Protein AF-A0AAW9W9G6-F1 (afdb_monomer_lite)

Foldseek 3Di:
DWDWDQDPNFIKIKDKAADPPDWDQDPVRDIDGTDIDIGGDDDCADVQEDAEPVNVVVVCVVPVPDRHHYPDDYDPPPPD

Radius of gyration: 17.84 Å; chains: 1; bounding box: 34×22×44 Å

Secondary structure (DSSP, 8-state):
-EEEEEETTEEEEEEEE--TT-EEE-TTS-EEESEEEEEE--PPPBTTEESSHHHHHHHHHH-TTS--EESS----TT--

Organism: Streptococcus pneumoniae (NCBI:txid1313)

Sequence (80 aa):
SIEEEIIENKKIFKIHADTPELVVRKKDGSLSKGFDYYMERVIPHDGDIYYDFKDLISAMTSNPTGTFILGRDISSRNVK

Structure (mmCIF, N/CA/C/O backbone):
data_AF-A0AAW9W9G6-F1
#
_entry.id   AF-A0AAW9W9G6-F1
#
loop_
_atom_site.group_PDB
_atom_site.id
_atom_site.type_symbol
_atom_site.label_atom_id
_atom_site.label_alt_id
_atom_site.label_comp_id
_atom_site.label_asym_id
_atom_site.label_entity_id
_atom_site.label_seq_id
_atom_site.pdbx_PDB_ins_code
_atom_site.Cartn_x
_atom_site.Cartn_y
_atom_site.Cartn_z
_atom_site.occupancy
_atom_site.B_iso_or_equiv
_atom_site.auth_seq_id
_atom_site.auth_comp_id
_atom_site.auth_asym_id
_atom_site.auth_atom_id
_atom_site.pdbx_PDB_model_num
ATOM 1 N N . SER A 1 1 ? 14.737 -9.356 -11.450 1.00 88.88 1 SER A N 1
ATOM 2 C CA . SER A 1 1 ? 15.047 -9.579 -10.022 1.00 88.88 1 SER A CA 1
ATOM 3 C C . SER A 1 1 ? 14.093 -8.762 -9.160 1.00 88.88 1 SER A C 1
ATOM 5 O O . SER A 1 1 ? 13.362 -7.936 -9.699 1.00 88.88 1 SER A O 1
ATOM 7 N N . ILE A 1 2 ? 14.056 -9.012 -7.849 1.00 89.81 2 ILE A N 1
ATOM 8 C CA . ILE A 1 2 ? 13.392 -8.140 -6.869 1.00 89.81 2 ILE A CA 1
ATOM 9 C C . ILE A 1 2 ? 14.445 -7.753 -5.834 1.00 89.81 2 ILE A C 1
ATOM 11 O O . ILE A 1 2 ? 15.117 -8.634 -5.300 1.00 89.81 2 ILE A O 1
ATOM 15 N N . GLU A 1 3 ? 14.589 -6.458 -5.580 1.00 92.75 3 GLU A N 1
ATOM 16 C CA . GLU A 1 3 ? 15.582 -5.874 -4.676 1.00 92.75 3 GLU A CA 1
ATOM 17 C C . GLU A 1 3 ? 14.896 -4.906 -3.699 1.00 92.75 3 GLU A C 1
ATOM 19 O O . GLU A 1 3 ? 13.874 -4.301 -4.029 1.00 92.75 3 GLU A O 1
ATOM 24 N N . GLU A 1 4 ? 15.428 -4.781 -2.479 1.00 89.25 4 GLU A N 1
ATOM 25 C CA . GLU A 1 4 ? 14.950 -3.816 -1.480 1.00 89.25 4 GLU A CA 1
ATOM 26 C C . GLU A 1 4 ? 15.844 -2.573 -1.470 1.00 89.25 4 GLU A C 1
ATOM 28 O O . GLU A 1 4 ? 17.061 -2.675 -1.316 1.00 89.25 4 GLU A O 1
ATOM 33 N N . GLU A 1 5 ? 15.229 -1.396 -1.569 1.00 90.31 5 GLU A N 1
ATOM 34 C CA . GLU A 1 5 ? 15.901 -0.099 -1.495 1.00 90.31 5 GLU A CA 1
ATOM 35 C C . GLU A 1 5 ? 15.229 0.804 -0.449 1.00 90.31 5 GLU A C 1
ATOM 37 O O . GLU A 1 5 ? 14.050 0.648 -0.118 1.00 90.31 5 GLU A O 1
ATOM 42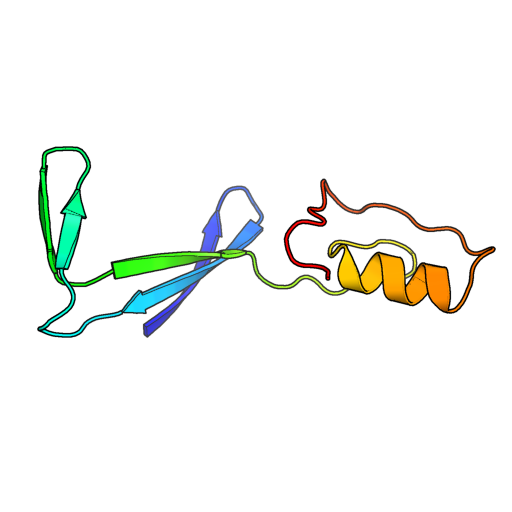 N N . ILE A 1 6 ? 15.983 1.767 0.088 1.00 87.12 6 ILE A N 1
ATOM 43 C CA . ILE A 1 6 ? 15.448 2.818 0.961 1.00 87.12 6 ILE A CA 1
ATOM 44 C C . ILE A 1 6 ? 15.498 4.138 0.194 1.00 87.12 6 ILE A C 1
ATOM 46 O O . ILE A 1 6 ? 16.580 4.639 -0.102 1.00 87.12 6 ILE A O 1
ATOM 50 N N . ILE A 1 7 ? 14.330 4.711 -0.094 1.00 83.44 7 ILE A N 1
ATOM 51 C CA . ILE A 1 7 ? 14.179 6.010 -0.762 1.00 83.44 7 ILE A CA 1
ATOM 52 C C . ILE A 1 7 ? 13.355 6.902 0.164 1.00 83.44 7 ILE A C 1
ATOM 54 O O . ILE A 1 7 ? 12.289 6.490 0.612 1.00 83.44 7 ILE A O 1
ATOM 58 N N . GLU A 1 8 ? 13.849 8.101 0.488 1.00 84.06 8 GLU A N 1
ATOM 59 C CA . GLU A 1 8 ? 13.141 9.059 1.363 1.00 84.06 8 GLU A CA 1
ATOM 60 C C . GLU A 1 8 ? 12.674 8.437 2.700 1.00 84.06 8 GLU A C 1
ATOM 62 O O . GLU A 1 8 ? 11.541 8.622 3.138 1.00 84.06 8 GLU A O 1
ATOM 67 N N . ASN A 1 9 ? 13.539 7.643 3.342 1.00 80.00 9 ASN A N 1
ATOM 68 C CA . ASN A 1 9 ? 13.254 6.881 4.570 1.00 80.00 9 ASN A CA 1
ATOM 69 C C . ASN A 1 9 ? 12.124 5.834 4.454 1.00 80.00 9 ASN A C 1
ATOM 71 O O . ASN A 1 9 ? 11.719 5.253 5.463 1.00 80.00 9 ASN A O 1
ATOM 75 N N . LYS A 1 10 ? 11.645 5.530 3.245 1.00 77.56 10 LYS A N 1
ATOM 76 C CA . LYS A 1 10 ? 10.670 4.468 2.977 1.00 77.56 10 LYS A CA 1
ATOM 77 C C . LYS A 1 10 ? 11.356 3.253 2.364 1.00 77.56 10 LYS A C 1
ATOM 79 O O . LYS A 1 10 ? 12.193 3.389 1.477 1.00 77.56 10 LYS A O 1
ATOM 84 N N . LYS A 1 11 ? 10.969 2.053 2.808 1.00 84.25 11 LYS A N 1
ATOM 85 C CA . LYS A 1 11 ? 11.372 0.797 2.159 1.00 84.25 11 LYS A CA 1
ATOM 86 C C . LYS A 1 11 ? 10.546 0.588 0.888 1.00 84.25 11 LYS A C 1
ATOM 88 O O . LYS A 1 11 ? 9.316 0.520 0.954 1.00 84.25 11 LYS A O 1
ATOM 93 N N . ILE A 1 12 ? 11.228 0.468 -0.242 1.00 88.50 12 ILE A N 1
ATOM 94 C CA . ILE A 1 12 ? 10.667 0.287 -1.581 1.00 88.50 12 ILE A CA 1
ATOM 95 C C . ILE A 1 12 ? 11.196 -1.036 -2.144 1.00 88.50 12 ILE A C 1
ATOM 97 O O . ILE A 1 12 ? 12.361 -1.376 -1.951 1.00 88.50 12 ILE A O 1
ATOM 101 N N . PHE A 1 13 ? 10.356 -1.771 -2.865 1.00 89.62 13 PHE A N 1
ATOM 102 C CA . PHE A 1 13 ? 10.801 -2.868 -3.714 1.00 89.62 13 PHE A CA 1
ATOM 103 C C . PHE A 1 13 ? 11.082 -2.348 -5.120 1.00 89.62 13 PHE A C 1
ATOM 105 O O . PHE A 1 13 ? 10.203 -1.755 -5.752 1.00 89.62 13 PHE A O 1
ATOM 112 N N . LYS A 1 14 ? 12.288 -2.610 -5.620 1.00 92.00 14 LYS A N 1
ATOM 113 C CA . LYS A 1 14 ? 12.641 -2.458 -7.027 1.00 92.00 14 LYS A CA 1
ATOM 114 C C . LYS A 1 14 ? 12.446 -3.800 -7.723 1.00 92.00 14 LYS A C 1
ATOM 116 O O . LYS A 1 14 ? 13.093 -4.791 -7.393 1.00 92.00 14 LYS A O 1
ATOM 121 N N . ILE A 1 15 ? 11.545 -3.835 -8.695 1.00 90.50 15 ILE A N 1
ATOM 122 C CA . ILE A 1 15 ? 11.276 -5.005 -9.527 1.00 90.50 15 ILE A CA 1
ATOM 123 C C . ILE A 1 15 ? 11.920 -4.758 -10.887 1.00 90.50 15 ILE A C 1
ATOM 125 O O . ILE A 1 15 ? 11.486 -3.872 -11.620 1.00 90.50 15 ILE A O 1
ATOM 129 N N . HIS A 1 16 ? 12.932 -5.555 -11.223 1.00 91.38 16 HIS A N 1
ATOM 130 C CA . HIS A 1 16 ? 13.579 -5.535 -12.532 1.00 91.38 16 HIS A CA 1
ATOM 131 C C . HIS A 1 16 ? 13.009 -6.642 -13.423 1.00 91.38 16 HIS A C 1
ATOM 133 O O . HIS A 1 16 ? 13.182 -7.835 -13.138 1.00 91.38 16 HIS A O 1
ATOM 139 N N . ALA A 1 17 ? 12.348 -6.245 -14.506 1.00 91.25 17 ALA A N 1
ATOM 140 C CA . ALA A 1 17 ? 11.886 -7.138 -15.559 1.00 91.25 17 ALA A CA 1
ATOM 141 C C . ALA A 1 17 ? 12.840 -7.061 -16.757 1.00 91.25 17 ALA A C 1
ATOM 143 O O . ALA A 1 17 ? 12.916 -6.029 -17.423 1.00 91.25 17 ALA A O 1
ATOM 144 N N . ASP A 1 18 ? 13.526 -8.167 -17.048 1.00 89.94 18 ASP A N 1
ATOM 145 C CA . ASP A 1 18 ? 14.409 -8.303 -18.207 1.00 89.94 18 ASP A CA 1
ATOM 146 C C . ASP A 1 18 ? 13.885 -9.415 -19.113 1.00 89.94 18 ASP A C 1
ATOM 148 O O . ASP A 1 18 ? 13.976 -10.602 -18.796 1.00 89.94 18 ASP A O 1
ATOM 152 N N . THR A 1 19 ? 13.257 -9.023 -20.220 1.00 86.00 19 THR A N 1
ATOM 153 C CA . THR A 1 19 ? 12.843 -9.952 -21.274 1.00 86.00 19 THR A CA 1
ATOM 154 C C . THR A 1 19 ? 13.172 -9.335 -22.633 1.00 86.00 19 THR A C 1
ATOM 156 O O . THR A 1 19 ? 13.089 -8.110 -22.768 1.00 86.00 19 THR A O 1
ATOM 159 N N . PRO A 1 20 ? 13.511 -10.138 -23.660 1.00 81.88 20 PRO A N 1
ATOM 160 C CA . PRO A 1 20 ? 13.935 -9.611 -24.961 1.00 81.88 20 PRO A CA 1
ATOM 161 C C . PRO A 1 20 ? 12.888 -8.739 -25.664 1.00 81.88 20 PRO A C 1
ATOM 163 O O . PRO A 1 20 ? 13.248 -7.864 -26.449 1.00 81.88 20 PRO A O 1
ATOM 166 N N . GLU A 1 21 ? 11.609 -8.986 -25.384 1.00 88.44 21 GLU A N 1
ATOM 167 C CA . GLU A 1 21 ? 10.466 -8.326 -26.026 1.00 88.44 21 GLU A CA 1
ATOM 168 C C . GLU A 1 21 ? 10.051 -7.034 -25.302 1.00 88.44 21 GLU A C 1
ATOM 170 O O . GLU A 1 21 ? 9.320 -6.211 -25.854 1.00 88.44 21 GLU A O 1
ATOM 175 N N . LEU A 1 22 ? 10.527 -6.824 -24.068 1.00 90.25 22 LEU A N 1
ATOM 176 C CA . LEU A 1 22 ? 10.173 -5.661 -23.266 1.00 90.25 22 LEU A CA 1
ATOM 177 C C . LEU A 1 22 ? 11.100 -4.482 -23.573 1.00 90.25 22 LEU A C 1
ATOM 179 O O . LEU A 1 22 ? 12.276 -4.459 -23.196 1.00 90.25 22 LEU A O 1
ATOM 183 N N . VAL A 1 23 ? 10.528 -3.466 -24.216 1.00 89.88 23 VAL A N 1
ATOM 184 C CA . VAL A 1 23 ? 11.180 -2.184 -24.488 1.00 89.88 23 VAL A CA 1
ATOM 185 C C . VAL A 1 23 ? 10.397 -1.036 -23.867 1.00 89.88 23 VAL A C 1
ATOM 187 O O . VAL A 1 23 ? 9.167 -1.009 -23.890 1.00 89.88 23 VAL A O 1
ATOM 190 N N . VAL A 1 24 ? 11.119 -0.062 -23.322 1.00 89.25 24 VAL A N 1
ATOM 191 C CA . VAL A 1 24 ? 10.543 1.102 -22.642 1.00 89.25 24 VAL A CA 1
ATOM 192 C C . VAL A 1 24 ? 10.985 2.361 -23.362 1.00 89.25 24 VAL A C 1
ATOM 194 O O . VAL A 1 24 ? 12.167 2.533 -23.663 1.00 89.25 24 VAL A O 1
ATOM 197 N N . ARG A 1 25 ? 10.035 3.259 -23.627 1.00 91.50 25 ARG A N 1
ATOM 198 C CA . ARG A 1 25 ? 10.323 4.560 -24.227 1.00 91.50 25 ARG A CA 1
ATOM 199 C C . ARG A 1 25 ? 10.664 5.574 -23.141 1.00 91.50 25 ARG A C 1
ATOM 201 O O . ARG A 1 25 ? 9.845 5.849 -22.265 1.00 91.50 25 ARG A O 1
ATOM 208 N N . LYS A 1 26 ? 11.866 6.138 -23.207 1.00 88.69 26 LYS A N 1
ATOM 209 C CA . LYS A 1 26 ? 12.318 7.204 -22.308 1.00 88.69 26 LYS A CA 1
ATOM 210 C C . LYS A 1 26 ? 11.684 8.543 -22.690 1.00 88.69 26 LYS A C 1
ATOM 212 O O . LYS A 1 26 ? 11.161 8.710 -23.792 1.00 88.69 26 LYS A O 1
ATOM 217 N N . LYS A 1 27 ? 11.755 9.523 -21.781 1.00 90.44 27 LYS A N 1
ATOM 218 C CA . LYS A 1 27 ? 11.211 10.881 -21.997 1.00 90.44 27 LYS A CA 1
ATOM 219 C C . LYS A 1 27 ? 11.824 11.593 -23.209 1.00 90.44 27 LYS A C 1
ATOM 221 O O . LYS A 1 27 ? 11.142 12.387 -23.843 1.00 90.44 27 LYS A O 1
ATOM 226 N N . ASP A 1 28 ? 13.076 11.288 -23.538 1.00 94.19 28 ASP A N 1
ATOM 227 C CA . ASP A 1 28 ? 13.780 11.806 -24.720 1.00 94.19 28 ASP A CA 1
ATOM 228 C C . ASP A 1 28 ? 13.402 11.083 -26.029 1.00 94.19 28 ASP A C 1
ATOM 230 O O . ASP A 1 28 ? 13.898 11.422 -27.100 1.00 94.19 28 ASP A O 1
ATOM 234 N N . GLY A 1 29 ? 12.514 10.086 -25.959 1.00 92.06 29 GLY A N 1
ATOM 235 C CA . GLY A 1 29 ? 12.042 9.309 -27.097 1.00 92.06 29 GLY A CA 1
ATOM 236 C C . GLY A 1 29 ? 12.890 8.084 -27.440 1.00 92.06 29 GLY A C 1
ATOM 237 O O . GLY A 1 29 ? 12.438 7.298 -28.274 1.00 92.06 29 GLY A O 1
ATOM 238 N N . SER A 1 30 ? 14.046 7.886 -26.799 1.00 93.12 30 SER A N 1
ATOM 239 C CA . SER A 1 30 ? 14.891 6.701 -26.986 1.00 93.12 30 SER A CA 1
ATOM 240 C C . SER A 1 30 ? 14.272 5.438 -26.369 1.00 93.12 30 SER A C 1
ATOM 242 O O . SER A 1 30 ? 13.377 5.512 -25.523 1.00 93.12 30 SER A O 1
ATOM 244 N N . LEU A 1 31 ? 14.742 4.264 -26.803 1.00 90.81 31 LEU A N 1
ATOM 245 C CA . LEU A 1 31 ? 14.308 2.966 -26.279 1.00 90.81 31 LEU A CA 1
ATOM 246 C C . LEU A 1 31 ? 15.367 2.377 -25.338 1.00 90.81 31 LEU A C 1
ATOM 248 O O . LEU A 1 31 ? 16.559 2.403 -25.643 1.00 90.81 31 LEU A O 1
ATOM 252 N N . SER A 1 32 ? 14.933 1.800 -24.218 1.00 87.00 32 SER A N 1
ATOM 253 C CA . SER A 1 32 ? 15.748 0.936 -23.352 1.00 87.00 32 SER A CA 1
ATOM 254 C C . SER A 1 32 ? 15.174 -0.471 -23.272 1.00 87.00 32 SER A C 1
ATOM 256 O O . SER A 1 32 ? 13.959 -0.650 -23.348 1.00 87.00 32 SER A O 1
ATOM 258 N N . LYS A 1 33 ? 16.058 -1.457 -23.099 1.00 88.50 33 LYS A N 1
ATOM 259 C CA . LYS A 1 33 ? 15.684 -2.839 -22.784 1.00 88.50 33 LYS A CA 1
ATOM 260 C C . LYS A 1 33 ? 15.382 -2.981 -21.298 1.00 88.50 33 LYS A C 1
ATOM 262 O O . LYS A 1 33 ? 16.081 -2.381 -20.482 1.00 88.50 33 LYS A O 1
ATOM 267 N N . GLY A 1 34 ? 14.382 -3.799 -20.989 1.00 86.62 34 GLY A N 1
ATOM 268 C CA . GLY A 1 34 ? 13.955 -4.058 -19.622 1.00 86.62 34 GLY A CA 1
ATOM 269 C C . GLY A 1 34 ? 13.213 -2.882 -18.985 1.00 86.62 34 GLY A C 1
ATOM 270 O O . GLY A 1 34 ? 13.137 -1.779 -19.535 1.00 86.62 34 GLY A O 1
ATOM 271 N N . PHE A 1 35 ? 12.625 -3.141 -17.822 1.00 88.88 35 PHE A N 1
ATOM 272 C CA . PHE A 1 35 ? 11.838 -2.169 -17.071 1.00 88.88 35 PHE A CA 1
ATOM 273 C C . PHE A 1 35 ? 12.071 -2.331 -15.572 1.00 88.88 35 PHE A C 1
ATOM 275 O O . PHE A 1 35 ? 11.945 -3.433 -15.037 1.00 88.88 35 PHE A O 1
ATOM 282 N N . ASP A 1 36 ? 12.360 -1.212 -14.914 1.00 89.69 36 ASP A N 1
ATOM 283 C CA . ASP A 1 36 ? 12.397 -1.113 -13.460 1.00 89.69 36 ASP A CA 1
ATOM 284 C C . ASP A 1 36 ? 11.077 -0.518 -12.964 1.00 89.69 36 ASP A C 1
ATOM 286 O O . ASP A 1 36 ? 10.678 0.573 -13.380 1.00 89.69 36 ASP A O 1
ATOM 290 N N . TYR A 1 37 ? 10.413 -1.225 -12.053 1.00 87.62 37 TYR A N 1
ATOM 291 C CA . TYR A 1 37 ? 9.228 -0.743 -11.351 1.00 87.62 37 TYR A CA 1
ATOM 292 C C . TYR A 1 37 ? 9.508 -0.606 -9.858 1.00 87.62 37 TYR A C 1
ATOM 294 O O . TYR A 1 37 ? 10.051 -1.517 -9.236 1.00 87.62 37 TYR A O 1
ATOM 302 N N . TYR A 1 38 ? 9.094 0.519 -9.284 1.00 87.12 38 TYR A N 1
ATOM 303 C CA . TYR A 1 38 ? 9.261 0.820 -7.868 1.00 87.12 38 TYR A CA 1
ATOM 304 C C . TYR A 1 38 ? 7.910 0.733 -7.170 1.00 87.12 38 TYR A C 1
ATOM 306 O O . TYR A 1 38 ? 6.958 1.412 -7.559 1.00 87.12 38 TYR A O 1
ATOM 314 N N . MET A 1 39 ? 7.832 -0.097 -6.135 1.00 84.50 39 MET A N 1
ATOM 315 C CA . MET A 1 39 ? 6.617 -0.310 -5.358 1.00 84.50 39 MET A CA 1
ATOM 316 C C . MET A 1 39 ? 6.895 -0.079 -3.878 1.00 84.50 39 MET A C 1
ATOM 318 O O . MET A 1 39 ? 7.800 -0.691 -3.312 1.00 84.50 39 MET A O 1
ATOM 322 N N . GLU A 1 40 ? 6.111 0.786 -3.232 1.00 80.94 40 GLU A N 1
ATOM 323 C CA . GLU A 1 40 ? 6.163 0.901 -1.774 1.00 80.94 40 GLU A CA 1
ATOM 324 C C . GLU A 1 40 ? 5.818 -0.449 -1.139 1.00 80.94 40 GLU A C 1
ATOM 326 O O . GLU A 1 40 ? 4.904 -1.154 -1.576 1.00 80.94 40 GLU A O 1
ATOM 331 N N . ARG A 1 41 ? 6.544 -0.812 -0.083 1.00 77.94 41 ARG A N 1
ATOM 332 C CA . ARG A 1 41 ? 6.216 -2.007 0.686 1.00 77.94 41 ARG A CA 1
ATOM 333 C C . ARG A 1 41 ? 4.840 -1.853 1.340 1.00 77.94 41 ARG A C 1
ATOM 335 O O . ARG A 1 41 ? 4.507 -0.792 1.863 1.00 77.94 41 ARG A O 1
ATOM 342 N N . VAL A 1 42 ? 4.076 -2.946 1.379 1.00 76.81 42 VAL A N 1
ATOM 343 C CA . VAL A 1 42 ? 2.881 -3.031 2.226 1.00 76.81 42 VAL A CA 1
ATOM 344 C C . VAL A 1 42 ? 3.328 -2.957 3.686 1.00 76.81 42 VAL A C 1
ATOM 346 O O . VAL A 1 42 ? 4.062 -3.824 4.169 1.00 76.81 42 VAL A O 1
ATOM 349 N N . ILE A 1 43 ? 2.922 -1.886 4.362 1.00 80.31 43 ILE A N 1
ATOM 350 C CA . ILE A 1 43 ? 3.147 -1.680 5.790 1.00 80.31 43 ILE A CA 1
ATOM 351 C C . ILE A 1 43 ? 1.854 -2.112 6.490 1.00 80.31 43 ILE A C 1
ATOM 353 O O . ILE A 1 43 ? 0.816 -1.511 6.204 1.00 80.31 43 ILE A O 1
ATOM 357 N N . PRO A 1 44 ? 1.877 -3.148 7.348 1.00 86.69 44 PRO A N 1
ATOM 358 C CA . PRO A 1 44 ? 0.700 -3.515 8.126 1.00 86.69 44 PRO A CA 1
ATOM 359 C C . PRO A 1 44 ? 0.329 -2.384 9.090 1.00 86.69 44 PRO A C 1
ATOM 361 O O . PRO A 1 44 ? 1.186 -1.586 9.476 1.00 86.69 44 PRO A O 1
ATOM 364 N N . HIS A 1 45 ? -0.941 -2.319 9.486 1.00 93.31 45 HIS A N 1
ATOM 365 C CA . HIS A 1 45 ? -1.362 -1.415 10.555 1.00 93.31 45 HIS A CA 1
ATOM 366 C C . HIS A 1 45 ? -0.664 -1.767 11.885 1.00 93.31 45 HIS A C 1
ATOM 368 O O . HIS A 1 45 ? -0.286 -2.920 12.113 1.00 93.31 45 HIS A O 1
ATOM 374 N N . ASP A 1 46 ? -0.498 -0.770 12.753 1.00 94.62 46 ASP A N 1
ATOM 375 C CA . ASP A 1 46 ? 0.059 -0.931 14.100 1.00 94.62 46 ASP A CA 1
ATOM 376 C C . ASP A 1 46 ? -0.939 -0.396 15.130 1.00 94.62 46 ASP A C 1
ATOM 378 O O . ASP A 1 46 ? -1.181 0.810 15.218 1.00 94.62 46 ASP A O 1
ATOM 382 N N . GLY A 1 47 ? -1.593 -1.308 15.855 1.00 95.44 47 GLY A N 1
ATOM 383 C CA . GLY A 1 47 ? -2.741 -0.974 16.696 1.00 95.44 47 GLY A CA 1
ATOM 384 C C . GLY A 1 47 ? -3.821 -0.247 15.890 1.00 95.44 47 GLY A C 1
ATOM 385 O O . GLY A 1 47 ? -4.290 -0.760 14.871 1.00 95.44 47 GLY A O 1
ATOM 386 N N . ASP A 1 48 ? -4.162 0.965 16.328 1.00 96.81 48 ASP A N 1
ATOM 387 C CA . ASP A 1 48 ? -5.158 1.832 15.691 1.00 96.81 48 ASP A CA 1
ATOM 388 C C . ASP A 1 48 ? -4.576 2.712 14.563 1.00 96.81 48 ASP A C 1
ATOM 390 O O . ASP A 1 48 ? -5.279 3.584 14.052 1.00 96.81 48 ASP A O 1
ATOM 394 N N . ILE A 1 49 ? -3.307 2.529 14.171 1.00 96.81 49 ILE A N 1
ATOM 395 C CA . ILE A 1 49 ? -2.627 3.315 13.128 1.00 96.81 49 ILE A CA 1
ATOM 396 C C . ILE A 1 49 ? -2.641 2.564 11.792 1.00 96.81 49 ILE A C 1
ATOM 398 O O . ILE A 1 49 ? -1.999 1.525 11.654 1.00 96.81 49 ILE A O 1
ATOM 402 N N . TYR A 1 50 ? -3.300 3.121 10.774 1.00 95.25 50 TYR A N 1
ATOM 403 C CA . TY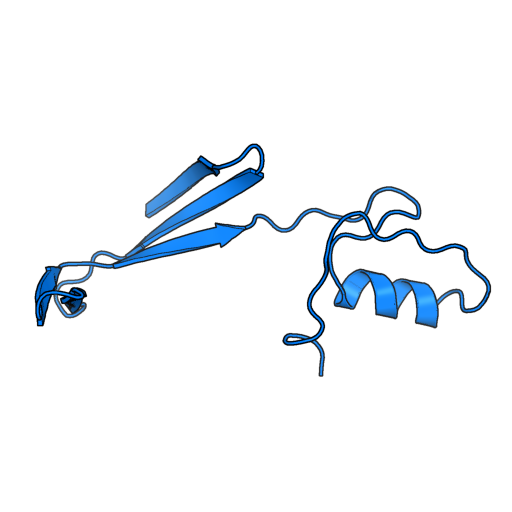R A 1 50 ? -3.513 2.480 9.471 1.00 95.25 50 T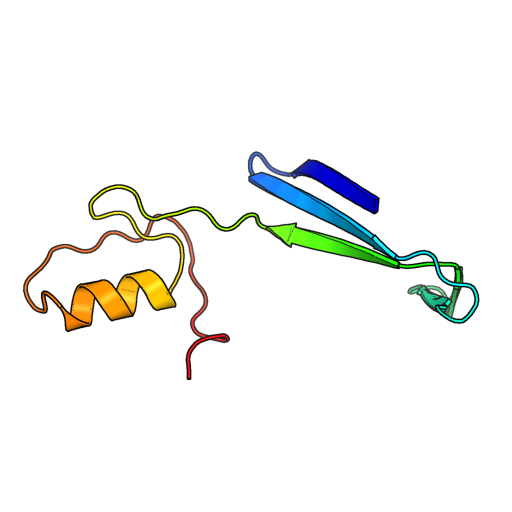YR A CA 1
ATOM 404 C C . TYR A 1 50 ? -2.726 3.164 8.342 1.00 95.25 50 TYR A C 1
ATOM 406 O O . TYR A 1 50 ? -2.720 4.392 8.220 1.00 95.25 50 TYR A O 1
ATOM 414 N N . TYR A 1 51 ? -2.093 2.353 7.484 1.00 91.62 51 TYR A N 1
ATOM 415 C CA . TYR A 1 51 ? -1.271 2.791 6.340 1.00 91.62 51 TYR A CA 1
ATOM 416 C C . TYR A 1 51 ? -1.845 2.395 4.970 1.00 91.62 51 TYR A C 1
ATOM 418 O O . TYR A 1 51 ? -1.306 2.824 3.942 1.00 91.62 51 TYR A O 1
ATOM 426 N N . ASP A 1 52 ? -2.910 1.590 4.953 1.00 90.75 52 ASP A N 1
ATOM 427 C CA . ASP A 1 52 ? -3.636 1.144 3.765 1.00 90.75 52 ASP A CA 1
ATOM 428 C C . ASP A 1 52 ? -5.143 1.395 3.939 1.00 90.75 52 ASP A C 1
ATOM 430 O O . ASP A 1 52 ? -5.710 1.182 5.014 1.00 90.75 52 ASP A O 1
ATOM 434 N N . PHE A 1 53 ? -5.799 1.886 2.884 1.00 92.12 53 PHE A N 1
ATOM 435 C CA . PHE A 1 53 ? -7.213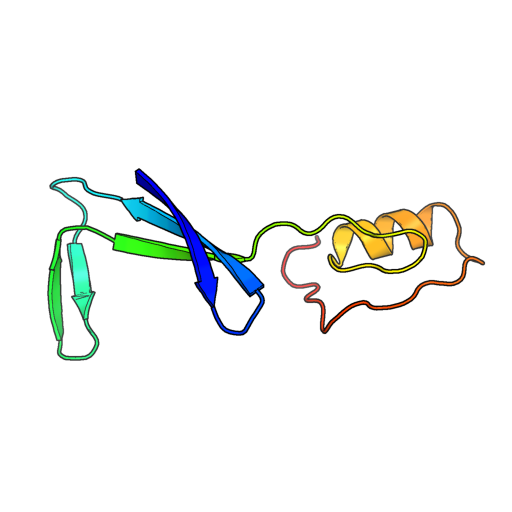 2.265 2.943 1.00 92.12 53 PHE A CA 1
ATOM 436 C C . PHE A 1 53 ? -8.145 1.051 3.080 1.00 92.12 53 PHE A C 1
ATOM 438 O O . PHE A 1 53 ? -9.193 1.152 3.715 1.00 92.12 53 PHE A O 1
ATOM 445 N N . LYS A 1 54 ? -7.772 -0.108 2.525 1.00 92.50 54 LYS A N 1
ATOM 446 C CA . LYS A 1 54 ? -8.556 -1.341 2.646 1.00 92.50 54 LYS A CA 1
ATOM 447 C C . LYS A 1 54 ? -8.548 -1.855 4.082 1.00 92.50 54 LYS A C 1
ATOM 449 O O . LYS A 1 54 ? -9.602 -2.248 4.585 1.00 92.50 54 LYS A O 1
ATOM 454 N N . ASP A 1 55 ? -7.393 -1.815 4.739 1.00 94.12 55 ASP A N 1
ATOM 455 C CA . ASP A 1 55 ? -7.262 -2.223 6.141 1.00 94.12 55 ASP A CA 1
ATOM 456 C C . ASP A 1 55 ? -8.084 -1.301 7.051 1.00 94.12 55 ASP A C 1
ATOM 458 O O . ASP A 1 55 ? -8.856 -1.781 7.883 1.00 94.12 55 ASP A O 1
ATOM 462 N N . LEU A 1 56 ? -8.014 0.016 6.815 1.00 95.31 56 LEU A N 1
ATOM 463 C CA . LEU A 1 56 ? -8.812 1.009 7.537 1.00 95.31 56 LEU A CA 1
ATOM 464 C C . LEU A 1 56 ? -10.319 0.737 7.432 1.00 95.31 56 LEU A C 1
ATOM 466 O O . LEU A 1 56 ? -11.008 0.658 8.447 1.00 95.31 56 LEU A O 1
ATOM 470 N N . ILE A 1 57 ? -10.843 0.573 6.212 1.00 95.50 57 ILE A N 1
ATOM 471 C CA . ILE A 1 57 ? -12.279 0.335 6.000 1.00 95.50 57 ILE A CA 1
ATOM 472 C C . ILE A 1 57 ? -12.715 -1.003 6.601 1.00 95.50 57 ILE A C 1
ATOM 474 O O . ILE A 1 57 ? -13.805 -1.095 7.168 1.00 95.50 57 ILE A O 1
ATOM 478 N N . SER A 1 58 ? -11.864 -2.028 6.537 1.00 95.62 58 SER A N 1
ATOM 479 C CA . SER A 1 58 ? -12.148 -3.330 7.150 1.00 95.62 58 SER A CA 1
ATOM 480 C C . SER A 1 58 ? -12.298 -3.210 8.672 1.00 95.62 58 SER A C 1
ATOM 482 O O . SER A 1 58 ? -13.231 -3.773 9.256 1.00 95.62 58 SER A O 1
ATOM 484 N N . ALA A 1 59 ? -11.431 -2.423 9.313 1.00 97.06 59 ALA A N 1
ATOM 485 C CA . ALA A 1 59 ? -11.480 -2.177 10.748 1.00 97.06 59 ALA A CA 1
ATOM 486 C C . ALA A 1 59 ? -12.676 -1.300 11.158 1.00 97.06 59 ALA A C 1
ATOM 488 O O . ALA A 1 59 ? -13.389 -1.652 12.097 1.00 97.06 59 ALA A O 1
ATOM 489 N N . MET A 1 60 ? -12.968 -0.232 10.406 1.00 96.94 60 MET A N 1
ATOM 490 C CA . MET A 1 60 ? -14.161 0.606 10.605 1.00 96.94 60 MET A CA 1
ATOM 491 C C . MET A 1 60 ? -15.461 -0.188 10.453 1.00 96.94 60 MET A C 1
ATOM 493 O O . MET A 1 60 ? -16.411 0.024 11.199 1.00 96.94 60 MET A O 1
ATOM 497 N N . THR A 1 61 ? -15.504 -1.131 9.512 1.00 97.06 61 THR A N 1
ATOM 498 C CA . THR A 1 61 ? -16.676 -1.995 9.309 1.00 97.06 61 THR A CA 1
ATOM 499 C C . THR A 1 61 ? -16.872 -2.948 10.487 1.00 97.06 61 THR A C 1
ATOM 501 O O . THR A 1 61 ? -17.998 -3.178 10.921 1.00 97.06 61 THR A O 1
ATOM 504 N N . SER A 1 62 ? -15.777 -3.492 11.019 1.00 97.94 62 SER A N 1
ATOM 505 C CA . SER A 1 62 ? -15.811 -4.452 12.128 1.00 97.94 62 SER A CA 1
ATOM 506 C C . SER A 1 62 ? -16.076 -3.786 13.483 1.00 97.94 62 SER A C 1
ATOM 508 O O . SER A 1 62 ? -16.719 -4.383 14.343 1.00 97.94 62 SER A O 1
ATOM 510 N N . ASN A 1 63 ? -15.601 -2.553 13.679 1.00 97.69 63 ASN A N 1
ATOM 511 C CA . ASN A 1 63 ? -15.803 -1.765 14.894 1.00 97.69 63 ASN A CA 1
ATOM 512 C C . ASN A 1 63 ? -16.159 -0.301 14.558 1.00 97.69 63 ASN A C 1
ATOM 514 O O . ASN A 1 63 ? -15.302 0.578 14.638 1.00 97.69 63 ASN A O 1
ATOM 518 N N . PRO A 1 64 ? -17.426 0.003 14.231 1.00 97.19 64 PRO A N 1
ATOM 519 C CA . PRO A 1 64 ? -17.827 1.340 13.779 1.00 97.19 64 PRO A CA 1
ATOM 520 C C . PRO A 1 64 ? -17.589 2.470 14.789 1.00 97.19 64 PRO A C 1
ATOM 522 O O . PRO A 1 64 ? -17.547 3.635 14.408 1.00 97.19 64 PRO A O 1
ATOM 525 N N . THR A 1 65 ? -17.449 2.141 16.076 1.00 97.75 65 THR A N 1
ATOM 526 C CA . THR A 1 65 ? -17.231 3.104 17.166 1.00 97.75 65 THR A CA 1
ATOM 527 C C . THR A 1 65 ? -15.772 3.183 17.619 1.00 97.75 65 THR A C 1
ATOM 529 O O . THR A 1 65 ? -15.490 3.778 18.657 1.00 97.75 65 THR A O 1
ATOM 532 N N . GLY A 1 66 ? -14.852 2.537 16.898 1.00 97.00 66 GLY A N 1
ATOM 533 C CA . GLY A 1 66 ? -13.426 2.552 17.211 1.00 97.00 66 GLY A CA 1
ATOM 534 C C . GLY A 1 66 ? -12.760 3.910 16.974 1.00 97.00 66 GLY A C 1
ATOM 535 O O . GLY A 1 66 ? -13.300 4.791 16.303 1.00 97.00 66 GLY A O 1
ATOM 536 N N . THR A 1 67 ? -11.547 4.053 17.506 1.00 97.88 67 THR A N 1
ATOM 537 C CA . THR A 1 67 ? -10.636 5.146 17.153 1.00 97.88 67 THR A CA 1
ATOM 538 C C . THR A 1 67 ? -9.713 4.659 16.046 1.00 97.88 67 THR A C 1
ATOM 540 O O . THR A 1 67 ? -9.143 3.579 16.148 1.00 97.88 67 THR A O 1
ATOM 543 N N . PHE A 1 68 ? -9.555 5.458 14.993 1.00 98.00 68 PHE A N 1
ATOM 544 C CA . PHE A 1 68 ? -8.738 5.106 13.835 1.00 98.00 68 PHE A CA 1
ATOM 545 C C . PHE A 1 68 ? -7.807 6.268 13.498 1.00 98.00 68 PHE A C 1
ATOM 547 O O . PHE A 1 68 ? -8.262 7.390 13.271 1.00 98.00 68 PHE A O 1
ATOM 554 N N . ILE A 1 69 ? -6.503 6.005 13.472 1.00 97.44 69 ILE A N 1
ATOM 555 C CA . ILE A 1 69 ? -5.447 6.986 13.221 1.00 97.44 69 ILE A CA 1
ATOM 556 C C . ILE A 1 69 ? -4.847 6.713 11.842 1.00 97.44 69 ILE A C 1
ATOM 558 O O . ILE A 1 69 ? -4.513 5.579 11.503 1.00 97.44 69 ILE A O 1
ATOM 562 N N . LEU A 1 70 ? -4.683 7.758 11.034 1.00 95.62 70 LEU A N 1
ATOM 563 C CA . LEU A 1 70 ? -3.999 7.650 9.747 1.00 95.62 70 LEU A CA 1
ATOM 564 C C . LEU A 1 70 ? -2.493 7.797 9.962 1.00 95.62 70 LEU A C 1
ATOM 566 O O . LEU A 1 70 ? -2.031 8.835 10.430 1.00 95.62 70 LEU A O 1
ATOM 570 N N . GLY A 1 71 ? -1.721 6.768 9.612 1.00 91.50 71 GLY A N 1
ATOM 571 C CA . GLY A 1 71 ? -0.260 6.790 9.741 1.00 91.50 71 GLY A CA 1
ATOM 572 C C . GLY A 1 71 ? 0.458 7.548 8.618 1.00 91.50 71 GLY A C 1
ATOM 573 O O . GLY A 1 71 ? 1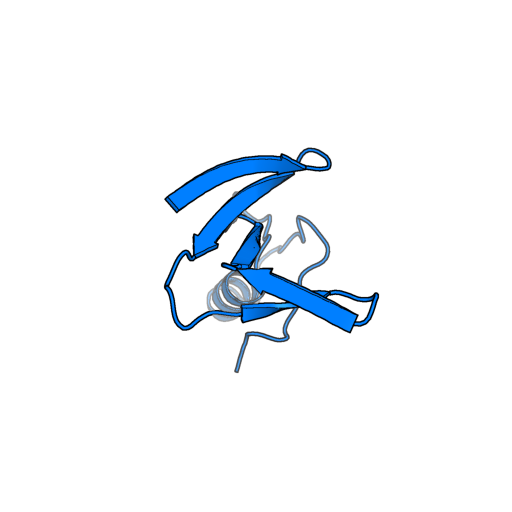.660 7.790 8.710 1.00 91.50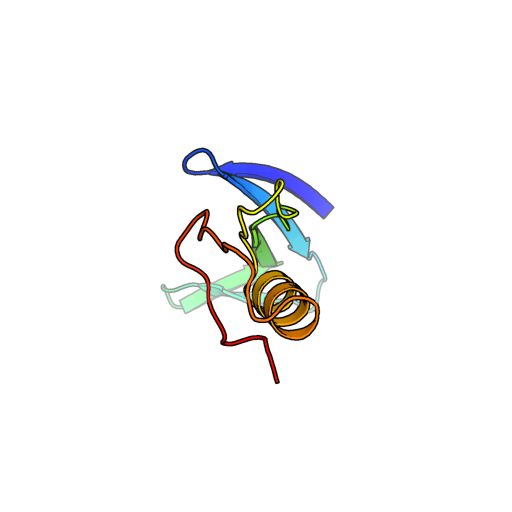 71 GLY A O 1
ATOM 574 N N . ARG A 1 72 ? -0.262 7.883 7.540 1.00 87.56 72 ARG A N 1
ATOM 575 C CA . ARG A 1 72 ? 0.190 8.656 6.371 1.00 87.56 72 ARG A CA 1
ATOM 576 C C . ARG A 1 72 ? -1.008 9.075 5.517 1.00 87.56 72 ARG A C 1
ATOM 578 O O . ARG A 1 72 ? -2.124 8.612 5.749 1.00 87.56 72 ARG A O 1
ATOM 585 N N . ASP A 1 73 ? -0.752 9.851 4.467 1.00 89.12 73 ASP A N 1
ATOM 586 C CA . ASP A 1 73 ? -1.711 10.027 3.375 1.00 89.12 73 ASP A CA 1
ATOM 587 C C . ASP A 1 73 ? -1.991 8.673 2.701 1.00 89.12 73 ASP A C 1
ATOM 589 O O . ASP A 1 73 ? -1.075 8.004 2.213 1.00 89.12 73 ASP A O 1
ATOM 593 N N . ILE A 1 74 ? -3.260 8.259 2.670 1.00 89.12 74 ILE A N 1
ATOM 594 C CA . ILE A 1 74 ? -3.699 6.973 2.109 1.00 89.12 74 ILE A CA 1
ATOM 595 C C . ILE A 1 74 ? -4.626 7.176 0.906 1.00 89.12 74 ILE A C 1
ATOM 597 O O . ILE A 1 74 ? -5.444 8.092 0.872 1.00 89.12 74 ILE A O 1
ATOM 601 N N . SER A 1 75 ? -4.506 6.308 -0.104 1.00 86.00 75 SER A N 1
ATOM 602 C CA . SER A 1 75 ? -5.307 6.382 -1.332 1.00 86.00 75 SER A CA 1
ATOM 603 C C . SER A 1 75 ? -6.425 5.343 -1.337 1.00 86.00 75 SER A C 1
ATOM 605 O O . SER A 1 75 ? -6.169 4.158 -1.149 1.00 86.00 75 SER A O 1
ATOM 607 N N . SER A 1 76 ? -7.646 5.766 -1.664 1.00 88.38 76 SER A N 1
ATOM 608 C CA . SER A 1 76 ? -8.797 4.877 -1.877 1.00 88.38 76 SER A CA 1
ATOM 609 C C . SER A 1 76 ? -8.885 4.299 -3.294 1.00 88.38 76 SER A C 1
ATOM 611 O O . SER A 1 76 ? -9.771 3.497 -3.572 1.00 88.38 76 SER A O 1
ATOM 613 N N . ARG A 1 77 ? -7.964 4.663 -4.202 1.00 85.50 77 ARG A N 1
ATOM 614 C CA . ARG A 1 77 ? -8.018 4.292 -5.634 1.00 85.50 77 ARG A CA 1
ATOM 615 C C . ARG A 1 77 ? -8.095 2.788 -5.900 1.00 85.50 77 ARG A C 1
ATOM 617 O O . ARG A 1 77 ? -8.585 2.392 -6.951 1.00 85.50 77 ARG A O 1
ATOM 624 N N . ASN A 1 78 ? -7.598 1.973 -4.974 1.00 76.94 78 ASN A N 1
ATOM 625 C CA . ASN A 1 78 ? -7.494 0.525 -5.137 1.00 76.94 78 ASN A CA 1
ATOM 626 C C . ASN A 1 78 ? -8.587 -0.256 -4.386 1.00 76.94 78 ASN A C 1
ATOM 628 O O . ASN A 1 78 ? -8.533 -1.484 -4.352 1.00 76.94 78 ASN A O 1
ATOM 632 N N . VAL A 1 79 ? -9.566 0.429 -3.785 1.00 78.44 79 VAL A N 1
ATOM 633 C CA . VAL A 1 79 ? -10.706 -0.200 -3.105 1.00 78.44 79 VAL A CA 1
ATOM 634 C C . VAL A 1 79 ? -11.949 -0.068 -3.986 1.00 78.44 79 VAL A C 1
ATOM 636 O O . VAL A 1 79 ? -12.210 1.001 -4.534 1.00 78.44 79 VAL A O 1
ATOM 639 N N . LYS A 1 80 ? -12.658 -1.186 -4.175 1.00 71.56 80 LYS A N 1
ATOM 640 C CA . LYS A 1 80 ? -13.902 -1.288 -4.951 1.00 71.56 80 LYS A CA 1
ATOM 641 C C . LYS A 1 80 ? -15.100 -1.383 -4.027 1.00 71.56 80 LYS A C 1
ATOM 643 O O . LYS A 1 80 ? -14.940 -2.030 -2.969 1.00 71.56 80 LYS A O 1
#

InterPro domains:
  IPR008006 Peptidase M26, N-terminal domain [PF05342] (1-80)

pLDDT: mean 89.77, std 5.84, range [71.56, 98.0]